Protein AF-A0A1A6HFA6-F1 (afdb_monomer_lite)

Organism: Neotoma lepida (NCBI:txid56216)

pLDDT: mean 86.95, std 5.98, range [71.56, 94.56]

Structure (mmCIF, N/CA/C/O backbone):
data_AF-A0A1A6HFA6-F1
#
_entry.id   AF-A0A1A6HFA6-F1
#
loop_
_atom_site.group_PDB
_atom_site.id
_atom_site.type_symbol
_atom_site.label_atom_id
_atom_site.label_alt_id
_atom_site.label_comp_id
_atom_site.label_asym_id
_atom_site.label_entity_id
_atom_site.label_seq_id
_atom_site.pdbx_PDB_ins_code
_atom_site.Cartn_x
_atom_site.Cartn_y
_atom_site.Cartn_z
_atom_site.occupancy
_atom_site.B_iso_or_equiv
_atom_site.auth_seq_id
_atom_site.auth_comp_id
_atom_site.auth_asym_id
_atom_site.auth_atom_id
_atom_site.pdbx_PDB_model_num
ATOM 1 N N . LYS A 1 1 ? -21.509 -17.610 22.945 1.00 76.94 1 LYS A N 1
ATOM 2 C CA . LYS A 1 1 ? -21.297 -16.299 23.604 1.00 76.94 1 LYS A CA 1
ATOM 3 C C . LYS A 1 1 ? -19.831 -16.213 23.986 1.00 76.94 1 LYS A C 1
ATOM 5 O O . LYS A 1 1 ? -19.277 -17.251 24.322 1.00 76.94 1 LYS A O 1
ATOM 10 N N . ALA A 1 2 ? -19.222 -15.043 23.859 1.00 88.38 2 ALA A N 1
ATOM 11 C CA . ALA A 1 2 ? -17.847 -14.794 24.269 1.00 88.38 2 ALA A CA 1
ATOM 12 C C . ALA A 1 2 ? -17.843 -13.510 25.097 1.00 88.38 2 ALA A C 1
ATOM 14 O O . ALA A 1 2 ? -18.495 -12.547 24.699 1.00 88.38 2 ALA A O 1
ATOM 15 N N . ASP A 1 3 ? -17.140 -13.529 26.223 1.00 91.25 3 ASP A N 1
ATOM 16 C CA . ASP A 1 3 ? -17.094 -12.404 27.163 1.00 91.25 3 ASP A CA 1
ATOM 17 C C . ASP A 1 3 ? -15.856 -11.519 26.935 1.00 91.25 3 ASP A C 1
ATOM 19 O O . ASP A 1 3 ? -15.810 -10.377 27.379 1.00 91.25 3 ASP A O 1
ATOM 23 N N . ILE A 1 4 ? -14.853 -12.031 26.208 1.00 91.25 4 ILE A N 1
ATOM 24 C CA . ILE A 1 4 ? -13.626 -11.313 25.854 1.00 91.25 4 ILE A CA 1
ATOM 25 C C . ILE A 1 4 ? -13.104 -11.766 24.485 1.00 91.25 4 ILE A C 1
ATOM 27 O O . ILE A 1 4 ? -13.283 -12.919 24.087 1.00 91.25 4 ILE A O 1
ATOM 31 N N . ALA A 1 5 ? -12.430 -10.865 23.771 1.00 90.69 5 ALA A N 1
ATOM 32 C CA . ALA A 1 5 ? -11.733 -11.162 22.525 1.00 90.69 5 ALA A CA 1
ATOM 33 C C . ALA A 1 5 ? -10.341 -10.516 22.526 1.00 90.69 5 ALA A C 1
ATOM 35 O O . ALA A 1 5 ? -10.194 -9.349 22.882 1.00 90.69 5 ALA A O 1
ATOM 36 N N . ILE A 1 6 ? -9.325 -11.269 22.095 1.00 91.38 6 ILE A N 1
ATOM 37 C CA . ILE A 1 6 ? -7.944 -10.789 21.949 1.00 91.38 6 ILE A CA 1
ATOM 38 C C . ILE A 1 6 ? -7.594 -10.836 20.462 1.00 91.38 6 ILE A C 1
ATOM 40 O O . ILE A 1 6 ? -7.411 -11.910 19.894 1.00 91.38 6 ILE A O 1
ATOM 44 N N . ALA A 1 7 ? -7.547 -9.670 19.822 1.00 90.38 7 ALA A N 1
ATOM 45 C CA . ALA A 1 7 ? -7.275 -9.525 18.394 1.00 90.38 7 ALA A CA 1
ATOM 46 C C . ALA A 1 7 ? -6.825 -8.084 18.080 1.00 90.38 7 ALA A C 1
ATOM 48 O O . ALA A 1 7 ? -7.074 -7.183 18.887 1.00 90.38 7 ALA A O 1
ATOM 49 N N . PRO A 1 8 ? -6.202 -7.822 16.914 1.00 86.19 8 PRO A N 1
ATOM 50 C CA . PRO A 1 8 ? -5.919 -6.462 16.460 1.00 86.19 8 PRO A CA 1
ATOM 51 C C . PRO A 1 8 ? -7.221 -5.764 16.031 1.00 86.19 8 PRO A C 1
ATOM 53 O O . PRO A 1 8 ? -7.584 -5.742 14.856 1.00 86.19 8 PRO A O 1
ATOM 56 N N . LEU A 1 9 ? -7.955 -5.226 17.004 1.00 89.69 9 LEU A N 1
ATOM 57 C CA . LEU A 1 9 ? -9.206 -4.509 16.781 1.00 89.69 9 LEU A CA 1
ATOM 58 C C . LEU A 1 9 ? -8.957 -3.005 16.700 1.00 89.69 9 LEU A C 1
ATOM 60 O O . LEU A 1 9 ? -8.382 -2.402 17.603 1.00 89.69 9 LEU A O 1
ATOM 64 N N . THR A 1 10 ? -9.442 -2.388 15.626 1.00 89.25 10 THR A N 1
ATOM 65 C CA . THR A 1 10 ? -9.502 -0.930 15.519 1.00 89.25 10 THR A CA 1
ATOM 66 C C . THR A 1 10 ? -10.602 -0.395 16.434 1.00 89.25 10 THR A C 1
ATOM 68 O O . THR A 1 10 ? -11.752 -0.832 16.338 1.00 89.25 10 THR A O 1
ATOM 71 N N . ILE A 1 11 ? -10.244 0.558 17.297 1.00 89.88 11 ILE A N 1
ATOM 72 C CA . ILE A 1 11 ? -11.182 1.288 18.154 1.00 89.88 11 ILE A CA 1
ATOM 73 C C . ILE A 1 11 ? -11.930 2.295 17.272 1.00 89.88 11 ILE A C 1
ATOM 75 O O . ILE A 1 11 ? -11.315 3.146 16.631 1.00 89.88 11 ILE A O 1
ATOM 79 N N . THR A 1 12 ? -13.253 2.168 17.202 1.00 90.25 12 THR A N 1
ATOM 80 C CA . THR A 1 12 ? -14.140 3.036 16.410 1.00 90.25 12 THR A CA 1
ATOM 81 C C . THR A 1 12 ? -15.364 3.393 17.244 1.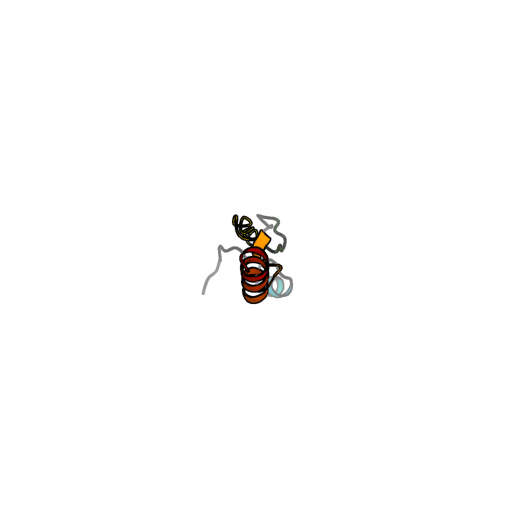00 90.25 12 THR A C 1
ATOM 83 O O . THR A 1 12 ? -15.883 2.498 17.908 1.00 90.25 12 THR A O 1
ATOM 86 N N . LEU A 1 13 ? -15.889 4.618 17.121 1.00 90.25 13 LEU A N 1
ATOM 87 C CA . LEU A 1 13 ? -17.033 5.099 17.918 1.00 90.25 13 LEU A CA 1
ATOM 88 C C . LEU A 1 13 ? -18.253 4.165 17.864 1.00 90.25 13 LEU A C 1
ATOM 90 O O . 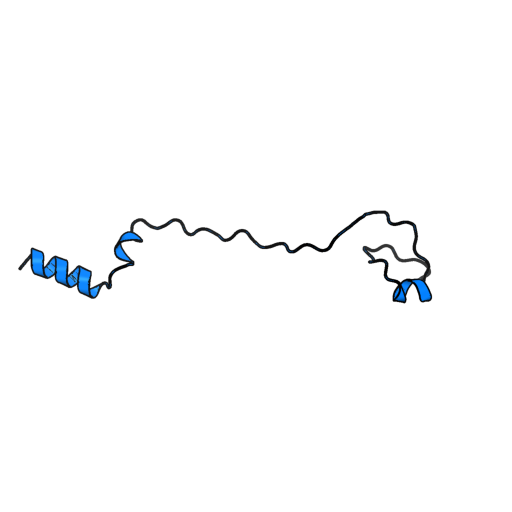LEU A 1 13 ? -18.782 3.780 18.893 1.00 90.25 13 LEU A O 1
ATOM 94 N N . VAL A 1 14 ? -18.629 3.694 16.672 1.00 94.56 14 VAL A N 1
ATOM 95 C CA . VAL A 1 14 ? -19.780 2.784 16.487 1.00 94.56 14 VAL A CA 1
ATOM 96 C C . VAL A 1 14 ? -19.622 1.463 17.256 1.00 94.56 14 VAL A C 1
ATOM 98 O O . VAL A 1 14 ? -20.603 0.844 17.649 1.00 94.56 14 VAL A O 1
ATOM 101 N N . ARG A 1 15 ? -18.384 0.996 17.471 1.00 91.44 15 ARG A N 1
ATOM 102 C CA . ARG A 1 15 ? -18.125 -0.226 18.253 1.00 91.44 15 ARG A CA 1
ATOM 103 C C . ARG A 1 15 ? -18.112 0.046 19.752 1.00 91.44 15 ARG A C 1
ATOM 105 O O . ARG A 1 15 ? -18.469 -0.839 20.515 1.00 91.44 15 ARG A O 1
ATOM 112 N N . GLU A 1 16 ? -17.721 1.246 20.156 1.00 92.06 16 GLU A N 1
ATOM 113 C CA . GLU A 1 16 ? -17.706 1.672 21.557 1.00 92.06 16 GLU A CA 1
ATOM 114 C C . GLU A 1 16 ? -19.126 1.789 22.144 1.00 92.06 16 GLU A C 1
ATOM 116 O O . GLU A 1 16 ? -19.310 1.622 23.341 1.00 92.06 16 GLU A O 1
ATOM 121 N N . GLU A 1 17 ? -20.157 1.970 21.308 1.00 93.88 17 GLU A N 1
ATOM 122 C CA . GLU A 1 17 ? -21.567 1.979 21.745 1.00 93.88 17 GLU A CA 1
ATOM 123 C C . GLU A 1 17 ? -22.080 0.615 22.246 1.00 93.88 17 GLU A C 1
ATOM 125 O O . GLU A 1 17 ? -23.102 0.555 22.930 1.00 93.88 17 GLU A O 1
ATOM 130 N N . VAL A 1 18 ? -21.408 -0.487 21.889 1.00 93.31 18 VAL A N 1
ATOM 131 C CA . VAL A 1 18 ? -21.874 -1.860 22.168 1.00 93.31 18 VAL A CA 1
ATOM 132 C C . VAL A 1 18 ? -20.886 -2.711 22.966 1.00 93.31 18 VAL A C 1
ATOM 134 O O . VAL A 1 18 ? -21.297 -3.732 23.520 1.00 93.31 18 VAL A O 1
ATOM 137 N N . ILE A 1 19 ? -19.603 -2.335 23.015 1.00 91.12 19 ILE A N 1
ATOM 138 C CA . ILE A 1 19 ? -18.549 -3.031 23.768 1.00 91.12 19 ILE A CA 1
ATOM 139 C C . ILE A 1 19 ? -17.557 -2.038 24.382 1.00 91.12 19 ILE A C 1
ATOM 141 O O . ILE A 1 19 ? -17.236 -1.017 23.781 1.00 91.12 19 ILE A O 1
ATOM 145 N N . ASP A 1 20 ? -16.995 -2.400 25.534 1.00 91.19 20 ASP A N 1
ATOM 146 C CA . ASP A 1 20 ? -15.941 -1.623 26.188 1.00 91.19 20 ASP A CA 1
ATOM 147 C C . ASP A 1 20 ? -14.546 -2.026 25.680 1.00 91.19 20 ASP A C 1
ATOM 149 O O . ASP A 1 20 ? -14.213 -3.212 25.579 1.00 91.19 20 ASP A O 1
ATOM 153 N N . PHE A 1 21 ? -13.694 -1.035 25.401 1.00 90.69 21 PHE A N 1
ATOM 154 C CA . PHE A 1 21 ? -12.291 -1.241 25.030 1.00 90.69 21 PHE A CA 1
ATOM 155 C C . PHE A 1 21 ? -11.339 -0.898 26.184 1.00 90.69 21 PHE A C 1
ATOM 157 O O . PHE A 1 21 ? -11.568 0.022 2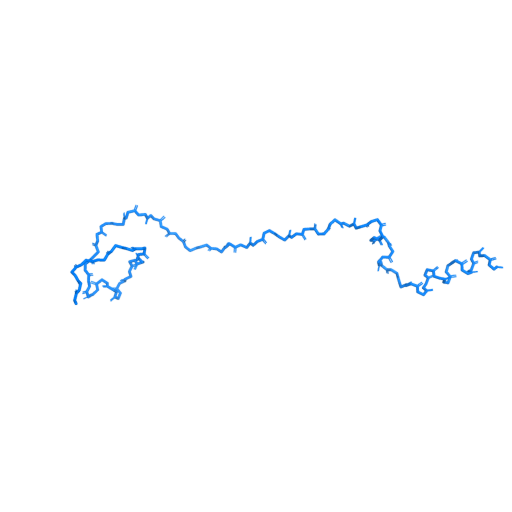6.966 1.00 90.69 21 PHE A O 1
ATOM 164 N N . SER A 1 22 ? -10.207 -1.605 26.260 1.00 91.38 22 SER A N 1
ATOM 165 C CA . SER A 1 22 ? -9.085 -1.192 27.108 1.00 91.38 22 SER A CA 1
ATOM 166 C C . SER A 1 22 ? -8.348 0.010 26.508 1.00 91.38 22 SER A C 1
ATOM 168 O O . SER A 1 22 ? -8.519 0.356 25.338 1.00 91.38 22 SER A O 1
ATOM 170 N N . LYS A 1 23 ? -7.423 0.600 27.278 1.00 89.19 23 LYS A N 1
ATOM 171 C CA . LYS A 1 23 ? -6.470 1.576 26.729 1.00 89.19 23 LYS A CA 1
ATOM 172 C C . LYS A 1 23 ? -5.704 0.960 25.545 1.00 89.19 23 LYS A C 1
ATOM 174 O O . LYS A 1 23 ? -5.366 -0.228 25.603 1.00 89.19 23 LYS A O 1
ATOM 179 N N . PRO A 1 24 ? -5.420 1.741 24.488 1.00 87.69 24 PRO A N 1
ATOM 180 C CA . PRO A 1 24 ? -4.717 1.238 23.317 1.00 87.69 24 PRO A CA 1
ATOM 181 C C . PRO A 1 24 ? -3.321 0.753 23.711 1.00 87.69 24 PRO A C 1
ATOM 183 O O . PRO A 1 24 ? -2.557 1.480 24.342 1.00 87.69 24 PRO A O 1
ATOM 186 N N . PHE A 1 25 ? -2.982 -0.477 23.322 1.00 87.38 25 PHE A N 1
ATOM 187 C CA . PHE A 1 25 ? -1.654 -1.052 23.565 1.00 87.38 25 PHE A CA 1
ATOM 188 C C . PHE A 1 25 ? -0.645 -0.704 22.457 1.00 87.38 25 PHE A C 1
ATOM 190 O O . PHE A 1 25 ? 0.554 -0.908 22.626 1.00 87.38 25 PHE A O 1
ATOM 197 N N . MET A 1 26 ? -1.126 -0.205 21.312 1.00 84.06 26 MET A N 1
ATOM 198 C CA . MET A 1 26 ? -0.322 0.127 20.138 1.00 84.06 26 MET A CA 1
ATOM 199 C C . MET A 1 26 ? -0.968 1.288 19.373 1.00 84.06 26 MET A C 1
ATOM 201 O O . MET A 1 26 ? -2.158 1.243 19.064 1.00 84.06 26 MET A O 1
ATOM 205 N N . SER A 1 27 ? -0.192 2.323 19.053 1.00 83.69 27 SER A N 1
ATOM 206 C CA . SER A 1 27 ? -0.615 3.418 18.177 1.00 83.69 27 SER A CA 1
ATOM 207 C C . SER A 1 27 ? -0.245 3.090 16.729 1.00 83.69 27 SER A C 1
ATOM 209 O O . SER A 1 27 ? 0.922 3.122 16.345 1.00 83.69 27 SER A O 1
ATOM 211 N N . LEU A 1 28 ? -1.246 2.747 15.917 1.00 81.88 28 LEU A N 1
ATOM 212 C CA . LEU A 1 28 ? -1.071 2.437 14.496 1.00 81.88 28 LEU A CA 1
ATOM 213 C C . LEU A 1 28 ? -1.747 3.494 13.619 1.00 81.88 28 LEU A C 1
ATOM 215 O O . LEU A 1 28 ? -2.785 4.044 13.979 1.00 81.88 28 LEU A O 1
ATOM 219 N N . GLY A 1 29 ? -1.162 3.738 12.446 1.00 83.62 29 GLY A N 1
ATOM 220 C CA . GLY A 1 29 ? -1.749 4.523 11.359 1.00 83.62 29 GLY A CA 1
ATOM 221 C C . GLY A 1 29 ? -1.852 3.693 10.077 1.00 83.62 29 GLY A C 1
ATOM 222 O O . GLY A 1 29 ? -1.169 2.678 9.928 1.00 83.62 29 GLY A O 1
ATOM 223 N N . ILE A 1 30 ? -2.703 4.116 9.140 1.00 87.88 30 ILE A N 1
ATOM 224 C CA . ILE A 1 30 ? -2.850 3.461 7.832 1.00 87.88 30 ILE A CA 1
ATOM 225 C C . ILE A 1 30 ? -1.707 3.926 6.920 1.00 87.88 30 ILE A C 1
ATOM 227 O O . ILE A 1 30 ? -1.469 5.123 6.782 1.00 87.88 30 ILE A O 1
ATOM 231 N N . SER A 1 31 ? -1.006 2.990 6.281 1.00 90.50 31 SER A N 1
ATOM 232 C CA . SER A 1 31 ? 0.035 3.284 5.288 1.00 90.50 31 SER A CA 1
ATOM 233 C C . SER A 1 31 ? -0.046 2.307 4.115 1.00 90.50 31 SER A C 1
ATOM 235 O O . SER A 1 31 ? -0.568 1.201 4.255 1.00 90.50 31 SER A O 1
ATOM 237 N N . ILE A 1 32 ? 0.440 2.726 2.944 1.00 90.50 32 ILE A N 1
ATOM 238 C CA . ILE A 1 32 ? 0.445 1.900 1.731 1.00 90.50 32 ILE A CA 1
ATOM 239 C C . ILE A 1 32 ? 1.837 1.296 1.563 1.00 90.50 32 ILE A C 1
ATOM 241 O O . ILE A 1 32 ? 2.829 2.017 1.468 1.00 90.50 32 ILE A O 1
ATOM 245 N N . MET A 1 33 ? 1.906 -0.031 1.478 1.00 91.94 33 MET A N 1
ATOM 246 C CA . MET A 1 33 ? 3.133 -0.752 1.157 1.00 91.94 33 MET A CA 1
ATOM 247 C C . MET A 1 33 ? 3.118 -1.166 -0.318 1.00 91.94 33 MET A C 1
ATOM 249 O O . MET A 1 33 ? 2.235 -1.903 -0.747 1.00 91.94 33 MET A O 1
ATOM 253 N N . ILE A 1 34 ? 4.108 -0.711 -1.093 1.00 92.12 34 ILE A N 1
ATOM 254 C CA . ILE A 1 34 ? 4.275 -1.068 -2.511 1.00 92.12 34 ILE A CA 1
ATOM 255 C C . ILE A 1 34 ? 5.584 -1.840 -2.671 1.00 92.12 34 ILE A C 1
ATOM 257 O O . ILE A 1 34 ? 6.627 -1.434 -2.154 1.00 92.12 34 ILE A O 1
ATOM 261 N N . LYS A 1 35 ? 5.552 -2.953 -3.414 1.00 89.06 35 LYS A N 1
ATOM 262 C CA . LYS A 1 35 ? 6.772 -3.679 -3.783 1.00 89.06 35 LYS A CA 1
ATOM 263 C C . LYS A 1 35 ? 7.672 -2.753 -4.601 1.00 89.06 35 LYS A C 1
ATOM 265 O O . LYS A 1 35 ? 7.240 -2.204 -5.611 1.00 89.06 35 LYS A O 1
ATOM 270 N N . LYS A 1 36 ? 8.938 -2.618 -4.197 1.00 89.31 36 LYS A N 1
ATOM 271 C CA . LYS A 1 36 ? 9.935 -1.854 -4.959 1.00 89.31 36 LYS A CA 1
ATOM 272 C C . LYS A 1 36 ? 9.942 -2.340 -6.419 1.00 89.31 36 LYS A C 1
ATOM 274 O O . LYS A 1 36 ? 10.129 -3.544 -6.627 1.00 89.31 36 LYS A O 1
ATOM 279 N N . PRO A 1 37 ? 9.756 -1.454 -7.418 1.00 85.56 37 PRO A N 1
ATOM 280 C CA . PRO A 1 37 ? 9.765 -1.869 -8.811 1.00 85.56 37 PRO A CA 1
ATOM 281 C C . PRO A 1 37 ? 11.131 -2.466 -9.137 1.00 85.56 37 PRO A C 1
ATOM 283 O O . PRO A 1 37 ? 12.180 -1.885 -8.830 1.00 85.56 37 PRO A O 1
ATOM 286 N N . GLN A 1 38 ? 11.119 -3.655 -9.732 1.00 84.25 38 GLN A N 1
ATOM 287 C CA . GLN A 1 38 ? 12.336 -4.283 -10.213 1.00 84.25 38 GLN A CA 1
ATOM 288 C C . GLN A 1 38 ? 12.802 -3.481 -11.424 1.00 84.25 38 GLN A C 1
ATOM 290 O O . GLN A 1 38 ? 12.201 -3.551 -12.490 1.00 84.25 38 GLN A O 1
ATOM 295 N N . LYS A 1 39 ? 13.864 -2.690 -11.252 1.00 75.94 39 LYS A N 1
ATOM 296 C CA . LYS A 1 39 ? 14.552 -2.073 -12.385 1.00 75.94 39 LYS A CA 1
ATOM 297 C C . LYS A 1 39 ? 15.130 -3.216 -13.219 1.0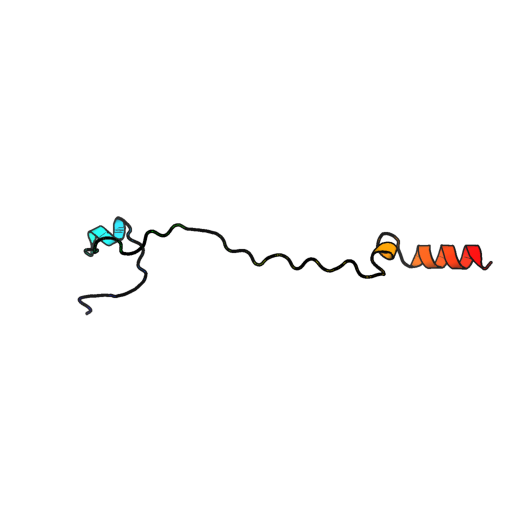0 75.94 39 LYS A C 1
ATOM 299 O O . LYS A 1 39 ? 16.074 -3.870 -12.770 1.00 75.94 39 LYS A O 1
ATOM 304 N N . SER A 1 40 ? 14.550 -3.501 -14.383 1.00 74.38 40 SER A N 1
ATOM 305 C CA . SER A 1 40 ? 15.219 -4.332 -15.379 1.00 74.38 40 SER A CA 1
ATOM 306 C C . SER A 1 40 ? 16.543 -3.645 -15.691 1.00 74.38 40 SER A C 1
ATOM 308 O O . SER A 1 40 ? 16.567 -2.465 -16.043 1.00 74.38 40 SER A O 1
ATOM 310 N N . LYS A 1 41 ? 17.663 -4.340 -15.470 1.00 71.56 41 LYS A N 1
ATOM 311 C CA . LYS A 1 41 ? 18.956 -3.837 -15.935 1.00 71.56 41 LYS A CA 1
ATOM 312 C C . LYS A 1 41 ? 18.816 -3.641 -17.446 1.00 71.56 41 LYS A C 1
ATOM 314 O O . LYS A 1 41 ? 18.335 -4.581 -18.082 1.00 71.56 41 LYS A O 1
ATOM 319 N N . PRO A 1 42 ? 19.179 -2.477 -18.011 1.00 74.06 42 PRO A N 1
ATOM 320 C CA . PRO A 1 42 ? 19.224 -2.349 -19.456 1.00 74.06 42 PRO A CA 1
ATOM 321 C C . PRO A 1 42 ? 20.179 -3.436 -19.957 1.00 74.06 42 PRO A C 1
ATOM 323 O O . PRO A 1 42 ? 21.349 -3.472 -19.573 1.00 74.06 42 PRO A O 1
ATOM 326 N N . GLY A 1 43 ? 19.646 -4.401 -20.707 1.00 76.12 43 GLY A N 1
ATOM 327 C CA . GLY A 1 43 ? 20.461 -5.416 -21.359 1.00 76.12 43 GLY A CA 1
ATOM 328 C C . GLY A 1 43 ? 21.405 -4.743 -22.351 1.00 76.12 43 GLY A C 1
ATOM 329 O O . GLY A 1 43 ? 21.140 -3.629 -22.802 1.00 76.12 43 GLY A O 1
ATOM 330 N N . VAL A 1 44 ? 22.488 -5.418 -22.731 1.00 76.12 44 VAL A N 1
ATOM 331 C CA . VAL A 1 44 ? 23.466 -4.902 -23.712 1.00 76.12 44 VAL A CA 1
ATOM 332 C C . VAL A 1 44 ? 22.842 -4.532 -25.068 1.00 76.12 44 VAL A C 1
ATOM 334 O O . VAL A 1 44 ? 23.412 -3.742 -25.808 1.00 76.12 44 VAL A O 1
ATOM 337 N N . PHE A 1 45 ? 21.641 -5.040 -25.360 1.00 73.38 45 PHE A N 1
ATOM 338 C CA . PHE A 1 45 ? 20.862 -4.737 -26.562 1.00 73.38 45 PHE A CA 1
ATOM 339 C C . PHE A 1 45 ? 19.831 -3.612 -26.388 1.00 73.38 45 PHE A C 1
ATOM 341 O O . PHE A 1 45 ? 19.182 -3.260 -27.363 1.00 73.38 45 PHE A O 1
ATOM 348 N N . SER A 1 46 ? 19.726 -2.978 -25.209 1.00 77.31 46 SER A N 1
ATOM 349 C CA . SER A 1 46 ? 18.786 -1.852 -25.002 1.00 77.31 46 SER A CA 1
ATOM 350 C C . SER A 1 46 ? 19.119 -0.632 -25.873 1.00 77.31 46 SER A C 1
ATOM 352 O O . SER A 1 46 ? 18.318 0.281 -26.019 1.00 77.31 46 SER A O 1
ATOM 354 N N . PHE A 1 47 ? 20.327 -0.598 -26.445 1.00 78.19 47 PHE A N 1
ATOM 355 C CA . PHE A 1 47 ? 20.733 0.403 -27.428 1.00 78.19 47 PHE A CA 1
ATOM 356 C C . PHE A 1 47 ? 20.113 0.171 -28.817 1.00 78.19 47 PHE A C 1
ATOM 358 O O . PHE A 1 47 ? 20.033 1.107 -29.607 1.00 78.19 47 PHE A O 1
ATOM 365 N N . LEU A 1 48 ? 19.674 -1.056 -29.121 1.00 81.62 48 LEU A N 1
ATOM 366 C CA . LEU A 1 48 ? 19.011 -1.404 -30.382 1.00 81.62 48 LEU A CA 1
ATOM 367 C C . LEU A 1 48 ? 17.490 -1.178 -30.323 1.00 81.62 48 LEU A C 1
ATOM 369 O O . LEU A 1 48 ? 16.891 -0.949 -31.367 1.00 81.62 48 LEU A O 1
ATOM 373 N N . ASP A 1 49 ? 16.897 -1.152 -29.121 1.00 81.31 49 ASP A N 1
ATOM 374 C CA . ASP A 1 49 ? 15.470 -0.888 -28.864 1.00 81.31 49 ASP A CA 1
ATOM 375 C C . ASP A 1 49 ? 14.869 0.374 -29.522 1.00 81.31 49 ASP A C 1
ATOM 377 O O . ASP A 1 49 ? 13.703 0.318 -29.917 1.00 81.31 49 ASP A O 1
ATOM 381 N N . PRO A 1 50 ? 15.568 1.524 -29.655 1.00 86.00 50 PRO A N 1
ATOM 382 C CA . PRO A 1 50 ? 14.960 2.719 -30.239 1.00 86.00 50 PRO A CA 1
ATOM 383 C C . PRO A 1 50 ? 14.709 2.617 -31.751 1.00 86.00 50 PRO A C 1
ATOM 385 O O . PRO A 1 50 ? 14.060 3.505 -32.305 1.00 86.00 50 PRO A O 1
ATOM 388 N N . LEU A 1 51 ? 15.219 1.583 -32.431 1.00 84.00 51 LEU A N 1
ATOM 389 C CA . LEU A 1 51 ? 15.156 1.458 -33.884 1.00 84.00 51 LEU A CA 1
ATOM 390 C C . LEU A 1 51 ? 14.624 0.080 -34.299 1.00 84.00 51 LEU A C 1
ATOM 392 O O . LEU A 1 51 ? 15.057 -0.951 -33.790 1.00 84.00 51 LEU A O 1
ATOM 396 N N . ALA A 1 52 ? 13.700 0.050 -35.262 1.00 84.38 52 ALA A N 1
ATOM 397 C CA . ALA A 1 52 ? 13.151 -1.202 -35.775 1.00 84.38 52 ALA A CA 1
ATOM 398 C C . ALA A 1 52 ? 14.243 -2.084 -36.409 1.00 84.38 52 ALA A C 1
ATOM 400 O O . ALA A 1 52 ? 15.164 -1.587 -37.062 1.00 84.38 52 ALA A O 1
ATOM 401 N N . TYR A 1 53 ? 14.095 -3.406 -36.270 1.00 85.75 53 TYR A N 1
ATOM 402 C CA . TYR A 1 53 ? 15.009 -4.402 -36.846 1.00 85.75 53 TYR A CA 1
ATOM 403 C C . TYR A 1 53 ? 15.228 -4.202 -38.354 1.00 85.75 53 TYR A C 1
ATOM 405 O O . TYR A 1 53 ? 16.343 -4.343 -38.847 1.00 85.75 53 TYR A O 1
ATOM 413 N N . GLU A 1 54 ? 14.182 -3.793 -39.074 1.00 87.94 54 GLU A N 1
ATOM 414 C CA . GLU A 1 54 ? 14.238 -3.500 -40.509 1.00 87.94 54 GLU A CA 1
ATOM 415 C C . GLU A 1 54 ? 15.276 -2.424 -40.849 1.00 87.94 54 GLU A C 1
ATOM 417 O O . GLU A 1 54 ? 16.039 -2.582 -41.798 1.00 87.94 54 GLU A O 1
ATOM 422 N N . ILE A 1 55 ? 15.375 -1.359 -40.049 1.00 90.06 55 ILE A N 1
ATOM 423 C CA . ILE A 1 55 ? 16.316 -0.264 -40.312 1.00 9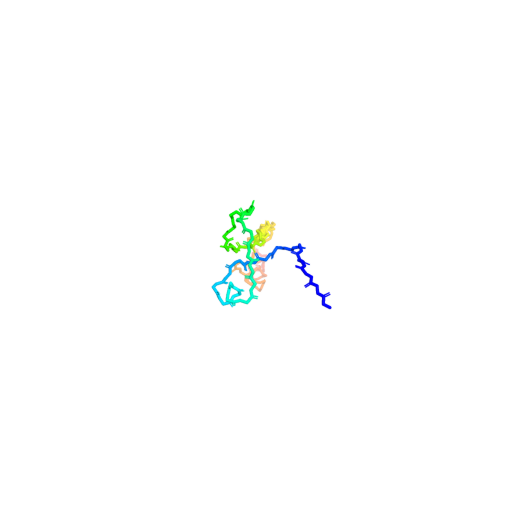0.06 55 ILE A CA 1
ATOM 424 C C . ILE A 1 55 ? 17.748 -0.710 -39.998 1.00 90.06 55 ILE A C 1
ATOM 426 O O . ILE A 1 55 ? 18.665 -0.378 -40.745 1.00 90.06 55 ILE A O 1
ATOM 430 N N . TRP A 1 56 ? 17.949 -1.519 -38.953 1.00 91.00 56 TRP A N 1
ATOM 431 C CA . TRP A 1 56 ? 19.249 -2.146 -38.689 1.00 91.00 56 TRP A CA 1
ATOM 432 C C . TRP A 1 56 ? 19.712 -3.015 -39.862 1.00 91.00 56 TRP A C 1
ATOM 434 O O . TRP A 1 56 ? 20.867 -2.914 -40.275 1.00 91.00 56 TRP A O 1
ATOM 444 N N . MET A 1 57 ? 18.809 -3.806 -40.447 1.00 91.12 57 MET A N 1
ATOM 445 C CA . MET A 1 57 ? 19.105 -4.588 -41.650 1.00 91.12 57 MET A CA 1
ATOM 446 C C . MET A 1 57 ? 19.427 -3.686 -42.848 1.00 91.12 57 MET A C 1
ATOM 448 O O . MET A 1 57 ? 20.412 -3.936 -43.539 1.00 91.12 57 MET A O 1
ATOM 452 N N . CYS A 1 58 ? 18.671 -2.604 -43.064 1.00 91.06 58 CYS A N 1
ATOM 453 C CA . CYS A 1 58 ? 18.959 -1.625 -44.117 1.00 91.06 58 CYS A CA 1
ATOM 454 C C . CYS A 1 58 ? 20.345 -0.980 -43.962 1.00 91.06 58 CYS A C 1
ATOM 456 O O . CYS A 1 58 ? 21.047 -0.836 -44.957 1.00 91.06 58 CYS A O 1
ATOM 458 N N . ILE A 1 59 ? 20.766 -0.629 -42.740 1.00 92.00 59 ILE A N 1
ATOM 459 C CA . ILE A 1 59 ? 22.104 -0.068 -42.470 1.00 92.00 59 ILE A CA 1
ATOM 460 C C . ILE A 1 59 ? 23.196 -1.078 -42.840 1.00 92.00 59 ILE A C 1
ATOM 462 O O . ILE A 1 59 ? 24.180 -0.712 -43.478 1.00 92.00 59 ILE A O 1
ATOM 466 N N . VAL A 1 60 ? 23.018 -2.352 -42.475 1.00 93.50 60 VAL A N 1
ATOM 467 C CA . VAL A 1 60 ? 23.977 -3.419 -42.802 1.00 93.50 60 VAL A CA 1
ATOM 468 C C . VAL A 1 60 ? 24.049 -3.652 -44.312 1.00 93.50 60 VAL A C 1
ATOM 470 O O . VAL A 1 60 ? 25.147 -3.717 -44.862 1.00 93.50 60 VAL A O 1
ATOM 473 N N . PHE A 1 61 ? 22.906 -3.724 -45.000 1.00 93.81 61 PHE A N 1
ATOM 474 C CA . PHE A 1 61 ? 22.872 -3.882 -46.457 1.00 93.81 61 PHE A CA 1
ATOM 475 C C . PHE A 1 61 ? 23.464 -2.679 -47.196 1.00 93.81 61 PHE A C 1
ATOM 477 O O . PHE A 1 61 ? 24.195 -2.881 -48.157 1.00 93.81 61 PHE A O 1
ATOM 484 N N . ALA A 1 62 ? 23.208 -1.454 -46.733 1.00 93.88 62 ALA A N 1
ATOM 485 C CA . ALA A 1 62 ? 23.779 -0.238 -47.315 1.00 93.88 62 ALA A CA 1
ATOM 486 C C . ALA A 1 62 ? 25.291 -0.091 -47.072 1.00 93.88 62 ALA A C 1
ATOM 488 O O . ALA A 1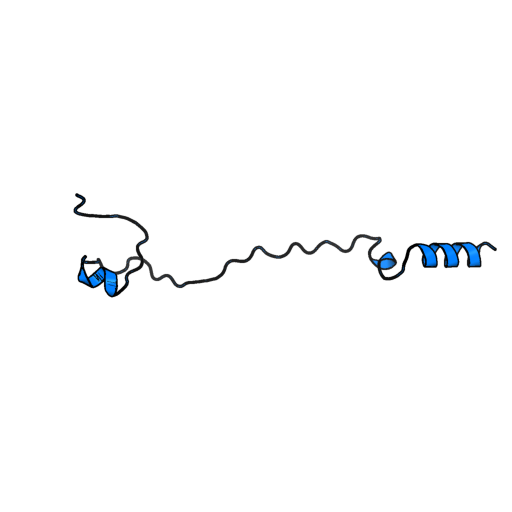 62 ? 25.945 0.669 -47.774 1.00 93.88 62 ALA A O 1
ATOM 489 N N . TYR A 1 63 ? 25.841 -0.761 -46.056 1.00 91.75 63 TYR A N 1
ATOM 490 C CA . TYR A 1 63 ? 27.280 -0.758 -45.788 1.00 91.75 63 TYR A CA 1
ATOM 491 C C . TYR A 1 63 ? 28.033 -1.836 -46.581 1.00 91.75 63 TYR A C 1
ATOM 493 O O . TYR A 1 63 ? 29.210 -1.665 -46.889 1.00 91.75 63 TYR A O 1
ATOM 501 N N . ILE A 1 64 ? 27.377 -2.967 -46.859 1.00 91.88 64 ILE A N 1
ATOM 502 C CA . ILE A 1 64 ? 27.978 -4.120 -47.547 1.00 91.88 64 ILE A CA 1
ATOM 503 C C . ILE A 1 64 ? 27.787 -4.054 -49.070 1.00 91.88 64 ILE A C 1
ATOM 505 O O . ILE A 1 64 ? 28.628 -4.585 -49.797 1.00 91.88 64 ILE A O 1
ATOM 509 N N . GLY A 1 65 ? 26.686 -3.462 -49.542 1.00 79.44 65 GLY A N 1
ATOM 510 C CA . GLY A 1 65 ? 26.422 -3.210 -50.963 1.00 79.44 65 GLY A CA 1
ATOM 511 C C . GLY A 1 65 ? 27.098 -1.943 -51.460 1.00 79.44 65 GLY A C 1
ATOM 512 O O . GLY A 1 65 ? 27.596 -1.981 -52.606 1.00 79.44 65 GLY A O 1
#

Secondary structure (DSSP, 8-state):
--S---S-PPP-HHHHTTS--PPPS---------PPP------TTTTTTTS-HHHHHHHHHHHH-

InterPro domains:
  IPR015683 Ionotropic glutamate receptor [PTHR18966] (2-64)
  IPR019594 Ionotropic glutamate receptor, L-glutamate and glycine-binding domain [PF10613] (1-38)

Radius of gyration: 31.05 Å; chains: 1; bounding box: 50×21×78 Å

Foldseek 3Di:
DDPDDDDPDDDDPVVVVPDDDDDDPDDDDDDDDDDDDPPDDCPPCVVVVVDDPVVVVVVVVVVVD

Sequence (65 aa):
KADIAIAPLTITLVREEVIDFSKPFMSLGISIMIKKPQKSKPGVFSFLDPLAYEIWMCIVFAYIG